Protein AF-A0A317KHX6-F1 (afdb_monomer)

InterPro domains:
  IPR001387 Cro/C1-type, helix-turn-helix domain [PF01381] (37-89)
  IPR001387 Cro/C1-type, helix-turn-helix domain [PS50943] (37-92)
  IPR001387 Cro/C1-type, helix-turn-helix domain [SM00530] (36-92)
  IPR001387 Cro/C1-type, helix-turn-helix domain [cd00093] (37-86)
  IPR010982 Lambda repressor-like, DNA-binding domain superfamily [G3DSA:1.10.260.40] (18-94)
  IPR010982 Lambda repressor-like, DNA-binding domain superfamily [SSF47413] (34-100)

Radius of gyration: 18.0 Å; Cα contacts (8 Å, |Δi|>4): 81; chains: 1; bounding box: 50×36×39 Å

pLDDT: mean 79.68, std 11.03, range [41.38, 96.69]

Foldseek 3Di:
DDDDDDPVRVPVVVDDPVVVVLVVVLLVVQQQLLCLVVVVCVVVVHDLCRVCVVVVHDSVVNVCSNRSVPVSPPSSVVQVVQVVVVHGDWDWDCPVVDIDTRD

Nearest PDB structures (foldseek):
  7ewd-assembly1_A  TM=5.459E-01  e=1.066E-04  Mycobacterium tuberculosis H37Rv
  7ewc-assembly1_A  TM=5.528E-01  e=3.313E-04  Mycobacterium tuberculosis H37Rv
  2b5a-assembly1_A  TM=7.375E-01  e=1.058E-02  [Bacillus] caldolyticus
  1zz6-assembly1_A-2  TM=6.942E-01  e=9.328E-03  Streptomyces wedmorensis
  4j1x-assembly2_C  TM=6.262E-01  e=7.722E-03  Streptomyces wedmorensis

Organism: NCBI:txid1450148

Solvent-accessible surface area (backbone atoms only — not comparable to full-atom values): 5924 Å² total; per-residue (Å²): 130,88,84,82,73,54,72,68,58,56,46,61,74,68,64,71,58,64,71,57,51,52,53,51,51,34,50,53,53,38,37,55,38,13,46,43,52,46,51,52,38,52,75,72,71,49,50,57,54,57,51,10,62,76,69,74,51,52,45,67,57,42,50,23,46,37,70,38,64,41,79,54,55,61,64,27,46,49,38,50,53,24,48,76,71,77,44,79,67,68,45,71,50,77,72,89,84,50,78,44,75,48,96

Secondary structure (DSSP, 8-state):
------HHHHHHHHT--HHHHHHHHHHHHHHHHHHHHHHHHHHTT--HHHHHHHHTS-HHHHHHHHTT-S-THHHHHHHHHHHHTT----EEEE-SS-EEEE-

Structure (mmCIF, N/CA/C/O backbone):
data_AF-A0A317KHX6-F1
#
_entry.id   AF-A0A317KHX6-F1
#
loop_
_atom_site.group_PDB
_atom_site.id
_atom_site.type_symbol
_atom_site.label_atom_id
_atom_site.label_alt_id
_atom_site.label_comp_id
_atom_site.label_asym_id
_atom_site.label_entity_id
_atom_site.label_seq_id
_atom_site.pdbx_PDB_ins_code
_atom_site.Cartn_x
_atom_site.Cartn_y
_atom_site.Cartn_z
_atom_site.occupancy
_atom_site.B_iso_or_equiv
_atom_site.auth_seq_id
_atom_site.auth_comp_id
_atom_site.auth_asym_id
_atom_site.auth_atom_id
_atom_site.pdbx_PDB_model_num
ATOM 1 N N . MET A 1 1 ? 31.485 25.306 -25.384 1.00 41.38 1 MET A N 1
ATOM 2 C CA . MET A 1 1 ? 30.061 25.062 -25.686 1.00 41.38 1 MET A CA 1
ATOM 3 C C . MET A 1 1 ? 29.671 23.859 -24.862 1.00 41.38 1 MET A C 1
ATOM 5 O O . MET A 1 1 ? 30.374 22.864 -24.963 1.00 41.38 1 MET A O 1
ATOM 9 N N . THR A 1 2 ? 28.683 23.973 -23.981 1.00 55.75 2 THR A N 1
ATOM 10 C CA . THR A 1 2 ? 28.218 22.816 -23.210 1.00 55.75 2 THR A CA 1
ATOM 11 C C . THR A 1 2 ? 27.451 21.918 -24.169 1.00 55.75 2 THR A C 1
ATOM 13 O O . THR A 1 2 ? 26.511 22.380 -24.812 1.00 55.75 2 THR A O 1
ATOM 16 N N . GLU A 1 3 ? 27.920 20.688 -24.337 1.00 71.81 3 GLU A N 1
ATOM 17 C CA . GLU A 1 3 ? 27.228 19.679 -25.127 1.00 71.81 3 GLU A CA 1
ATOM 18 C C . GLU A 1 3 ? 25.978 19.265 -24.345 1.00 71.81 3 GLU A C 1
ATOM 20 O O . GLU A 1 3 ? 26.069 18.839 -23.192 1.00 71.81 3 GLU A O 1
ATOM 25 N N . PHE A 1 4 ? 24.807 19.516 -24.924 1.00 64.56 4 PHE A N 1
ATOM 26 C CA . PHE A 1 4 ? 23.536 19.086 -24.359 1.00 64.56 4 PHE A CA 1
ATOM 27 C C . PHE A 1 4 ? 23.233 17.715 -24.939 1.00 64.56 4 PHE A C 1
ATOM 29 O O . PHE A 1 4 ? 23.030 17.597 -26.143 1.00 64.56 4 PHE A O 1
ATOM 36 N N . HIS A 1 5 ? 23.224 16.709 -24.076 1.00 72.38 5 HIS A N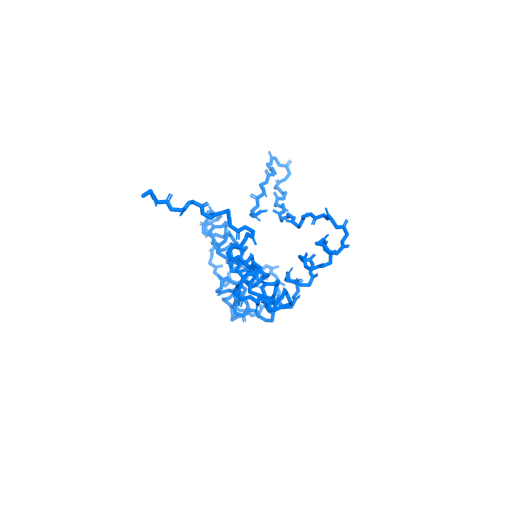 1
ATOM 37 C CA . HIS A 1 5 ? 22.823 15.357 -24.437 1.00 72.38 5 HIS A CA 1
ATOM 38 C C . HIS A 1 5 ? 21.353 15.166 -24.080 1.00 72.38 5 HIS A C 1
ATOM 40 O O . HIS A 1 5 ? 20.933 15.543 -22.979 1.00 72.38 5 HIS A O 1
ATOM 46 N N . ASP A 1 6 ? 20.576 14.616 -25.014 1.00 76.44 6 ASP A N 1
ATOM 47 C CA . ASP A 1 6 ? 19.227 14.156 -24.712 1.00 76.44 6 ASP A CA 1
ATOM 48 C C . ASP A 1 6 ? 19.316 12.953 -23.761 1.00 76.44 6 ASP A C 1
ATOM 50 O O . ASP A 1 6 ? 20.286 12.191 -23.759 1.00 76.44 6 ASP A O 1
ATOM 54 N N . TRP A 1 7 ? 18.314 12.800 -22.902 1.00 70.69 7 TRP A N 1
ATOM 55 C CA . TRP A 1 7 ? 18.271 11.711 -21.935 1.00 70.69 7 TRP A CA 1
ATOM 56 C C . TRP A 1 7 ? 18.316 10.331 -22.604 1.00 70.69 7 TRP A C 1
ATOM 58 O O . TRP A 1 7 ? 18.904 9.400 -22.044 1.00 70.69 7 TRP A O 1
ATOM 68 N N . ASP A 1 8 ? 17.740 10.206 -23.800 1.00 70.69 8 ASP A N 1
ATOM 69 C CA . ASP A 1 8 ? 17.758 8.958 -24.559 1.00 70.69 8 ASP A CA 1
ATOM 70 C C . ASP A 1 8 ? 19.166 8.623 -25.086 1.00 70.69 8 ASP A C 1
ATOM 72 O O . ASP A 1 8 ? 19.564 7.454 -25.049 1.00 70.69 8 ASP A O 1
ATOM 76 N N . ASP A 1 9 ? 19.964 9.630 -25.460 1.00 75.69 9 ASP A N 1
ATOM 77 C CA . ASP A 1 9 ? 21.349 9.451 -25.921 1.00 75.69 9 ASP A CA 1
ATOM 78 C C . ASP A 1 9 ? 22.256 8.981 -24.774 1.00 75.69 9 ASP A C 1
ATOM 80 O O . ASP A 1 9 ? 22.979 7.992 -24.905 1.00 75.69 9 ASP A O 1
ATOM 84 N N . VAL A 1 10 ? 22.141 9.619 -23.603 1.00 76.12 10 VAL A N 1
ATOM 85 C CA . VAL A 1 10 ? 22.892 9.235 -22.392 1.00 76.12 10 VAL A CA 1
ATOM 86 C C . VAL A 1 10 ? 22.530 7.817 -21.943 1.00 76.12 10 VAL A C 1
ATOM 88 O O . VAL A 1 10 ? 23.392 7.044 -21.518 1.00 76.12 10 VAL A O 1
ATOM 91 N N . ARG A 1 11 ? 21.248 7.445 -22.034 1.00 68.38 11 ARG A N 1
ATOM 92 C CA . ARG A 1 11 ? 20.773 6.101 -21.682 1.00 68.38 11 ARG A CA 1
ATOM 93 C C . ARG A 1 11 ? 21.331 5.037 -22.627 1.00 68.38 11 ARG A C 1
ATOM 95 O O . ARG A 1 11 ? 21.722 3.967 -22.156 1.00 68.38 11 ARG A O 1
ATOM 102 N N . ALA A 1 12 ? 21.356 5.317 -23.928 1.00 72.56 12 ALA A N 1
ATOM 103 C CA . ALA A 1 12 ? 21.903 4.406 -24.926 1.00 72.56 12 ALA A CA 1
ATOM 104 C C . ALA A 1 12 ? 23.415 4.196 -24.731 1.00 72.56 12 ALA A C 1
ATOM 106 O O . ALA A 1 12 ? 23.891 3.064 -24.826 1.00 72.56 12 ALA A O 1
ATOM 107 N N . GLU A 1 13 ? 24.153 5.256 -24.390 1.00 71.88 13 GLU A N 1
ATOM 108 C CA . GLU A 1 13 ? 25.601 5.207 -24.146 1.00 71.88 13 GLU A CA 1
ATOM 109 C C . GLU A 1 13 ? 25.977 4.397 -22.894 1.00 71.88 13 GLU A C 1
ATOM 111 O O . GLU A 1 13 ? 26.985 3.689 -22.882 1.00 71.88 13 GLU A O 1
ATOM 116 N N . LEU A 1 14 ? 25.153 4.465 -21.843 1.00 71.12 14 LEU A N 1
ATOM 117 C CA . LEU A 1 14 ? 25.394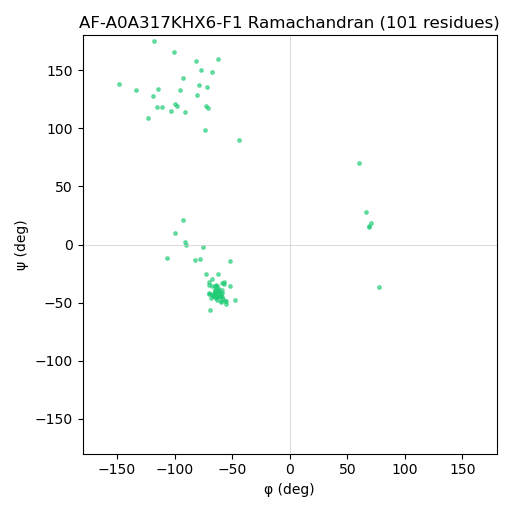 3.770 -20.574 1.00 71.12 14 LEU A CA 1
ATOM 118 C C . LEU A 1 14 ? 25.062 2.268 -20.608 1.00 71.12 14 LEU A C 1
ATOM 120 O O . LEU A 1 14 ? 25.447 1.558 -19.679 1.00 71.12 14 LEU A O 1
ATOM 124 N N . GLY A 1 15 ? 24.372 1.777 -21.646 1.00 60.94 15 GLY A N 1
ATOM 125 C CA . GLY A 1 15 ? 24.024 0.360 -21.799 1.00 60.94 15 GLY A CA 1
ATOM 126 C C . GLY A 1 15 ? 23.163 -0.174 -20.646 1.00 60.94 15 GLY A C 1
ATOM 127 O O . GLY A 1 15 ? 23.632 -0.955 -19.819 1.00 60.94 15 GLY A O 1
ATOM 128 N N . GLY A 1 16 ? 21.900 0.256 -20.570 1.00 66.62 16 GLY A N 1
ATOM 129 C CA . GLY A 1 16 ? 20.963 -0.183 -19.531 1.00 66.62 16 GLY A CA 1
ATOM 130 C C . GLY A 1 16 ? 20.362 -1.573 -19.782 1.00 66.62 16 GLY A C 1
ATOM 131 O O . GLY A 1 16 ? 19.931 -1.880 -20.888 1.00 66.62 16 GLY A O 1
ATOM 132 N N . ASP A 1 17 ? 20.276 -2.406 -18.738 1.00 77.25 17 ASP A N 1
ATOM 133 C CA . ASP A 1 17 ? 19.393 -3.581 -18.738 1.00 77.25 17 ASP A CA 1
ATOM 134 C C . ASP A 1 17 ? 17.946 -3.086 -18.594 1.00 77.25 17 ASP A C 1
ATOM 136 O O . ASP A 1 17 ? 17.496 -2.793 -17.483 1.00 77.25 17 ASP A O 1
ATOM 140 N N . ASP A 1 18 ? 17.219 -2.985 -19.709 1.00 73.25 18 ASP A N 1
ATOM 141 C CA . ASP A 1 18 ? 15.804 -2.592 -19.729 1.00 73.25 18 ASP A CA 1
ATOM 142 C C . ASP A 1 18 ? 14.967 -3.441 -18.763 1.00 73.25 18 ASP A C 1
ATOM 144 O O . ASP A 1 18 ? 14.078 -2.932 -18.080 1.00 73.25 18 ASP A O 1
ATOM 148 N N . ALA A 1 19 ? 15.293 -4.729 -18.609 1.00 73.81 19 ALA A N 1
ATOM 149 C CA . ALA A 1 19 ? 14.602 -5.581 -17.654 1.00 73.81 19 ALA A CA 1
ATOM 150 C C . ALA A 1 19 ? 14.942 -5.210 -16.201 1.00 73.81 19 ALA A C 1
ATOM 152 O O . ALA A 1 19 ? 14.087 -5.341 -15.325 1.00 73.81 19 ALA A O 1
ATOM 153 N N . ALA A 1 20 ? 16.158 -4.739 -15.907 1.00 75.06 20 ALA A N 1
ATOM 154 C CA . ALA A 1 20 ? 16.492 -4.184 -14.594 1.00 75.06 20 ALA A CA 1
ATOM 155 C C . ALA A 1 20 ? 15.775 -2.858 -14.341 1.00 75.06 20 ALA A C 1
ATOM 157 O O . ALA A 1 20 ? 15.229 -2.68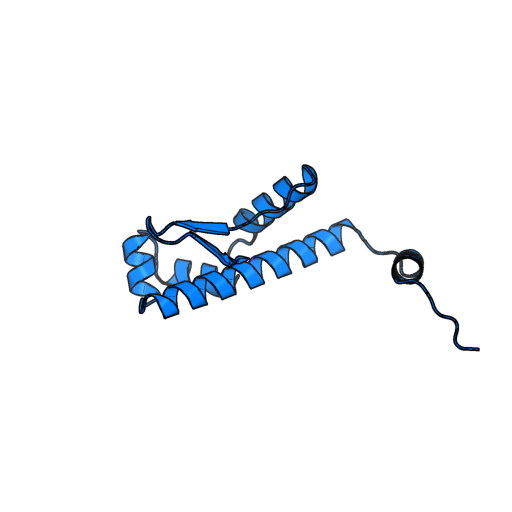1 -13.252 1.00 75.06 20 ALA A O 1
ATOM 158 N N . TYR A 1 21 ? 15.722 -1.971 -15.336 1.00 76.88 21 TYR A N 1
ATOM 159 C CA . TYR A 1 21 ? 15.008 -0.702 -15.233 1.00 76.88 21 TYR A CA 1
ATOM 160 C C . TYR A 1 21 ? 13.521 -0.919 -14.941 1.00 76.88 21 TYR A C 1
ATOM 162 O O . TYR A 1 21 ? 12.999 -0.367 -13.975 1.00 76.88 21 TYR A O 1
ATOM 170 N N . GLU A 1 22 ? 12.856 -1.795 -15.695 1.00 73.75 22 GLU A N 1
ATOM 171 C CA . GLU A 1 22 ? 11.443 -2.116 -15.475 1.00 73.75 22 GLU A CA 1
ATOM 172 C C . GLU A 1 22 ? 11.199 -2.775 -14.110 1.00 73.75 22 GLU A C 1
ATOM 174 O O . GLU A 1 22 ? 10.198 -2.494 -13.446 1.00 73.75 22 GLU A O 1
ATOM 179 N N . ARG A 1 23 ? 12.128 -3.618 -13.632 1.00 72.75 23 ARG A N 1
ATOM 180 C CA . ARG A 1 23 ? 12.055 -4.190 -12.276 1.00 72.75 23 ARG A CA 1
ATOM 181 C C . ARG A 1 23 ? 12.135 -3.111 -11.196 1.00 72.75 23 ARG A C 1
ATOM 183 O O . ARG A 1 23 ? 11.373 -3.187 -10.232 1.00 72.75 23 ARG A O 1
ATOM 190 N N . GLU A 1 24 ? 13.039 -2.145 -11.327 1.00 77.81 24 GLU A N 1
ATOM 191 C CA . GLU A 1 24 ? 13.162 -1.041 -10.366 1.00 77.81 24 GLU A CA 1
ATOM 192 C C . GLU A 1 24 ? 11.971 -0.084 -10.449 1.00 77.81 24 GLU A C 1
ATOM 194 O O . GLU A 1 24 ? 11.393 0.262 -9.420 1.00 77.81 24 GLU A O 1
ATOM 199 N N . ARG A 1 25 ? 11.519 0.256 -11.661 1.00 77.25 25 ARG A N 1
ATOM 200 C CA . ARG A 1 25 ? 10.317 1.067 -11.886 1.00 77.25 25 ARG A CA 1
ATOM 201 C C . ARG A 1 25 ? 9.101 0.452 -11.199 1.00 77.25 25 ARG A C 1
ATOM 203 O O . ARG A 1 25 ? 8.411 1.132 -10.442 1.00 77.25 25 ARG A O 1
ATOM 210 N N . ALA A 1 26 ? 8.878 -0.847 -11.396 1.00 74.19 26 ALA A N 1
ATOM 211 C CA . ALA A 1 26 ? 7.770 -1.557 -10.771 1.00 74.19 26 ALA A CA 1
ATOM 212 C C . ALA A 1 26 ? 7.879 -1.594 -9.234 1.00 74.19 26 ALA A C 1
ATOM 214 O O . ALA A 1 26 ? 6.862 -1.501 -8.545 1.00 74.19 26 ALA A O 1
ATOM 215 N N . ARG A 1 27 ? 9.098 -1.682 -8.674 1.00 75.75 27 ARG A N 1
ATOM 216 C CA . ARG A 1 27 ? 9.311 -1.561 -7.220 1.00 75.75 27 ARG A CA 1
ATOM 217 C C . ARG A 1 27 ? 8.957 -0.170 -6.706 1.00 75.75 27 ARG A C 1
ATOM 219 O O . ARG A 1 27 ? 8.275 -0.065 -5.690 1.00 75.75 27 ARG A O 1
ATOM 226 N N . THR A 1 28 ? 9.382 0.884 -7.401 1.00 78.62 28 THR A N 1
ATOM 227 C CA . THR A 1 28 ? 9.039 2.263 -7.028 1.00 78.62 28 THR A CA 1
ATOM 228 C C . THR A 1 28 ? 7.527 2.487 -7.056 1.00 78.62 28 THR A C 1
ATOM 230 O O . THR A 1 28 ? 6.977 3.043 -6.110 1.00 78.62 28 THR A O 1
ATOM 233 N N . GLU A 1 29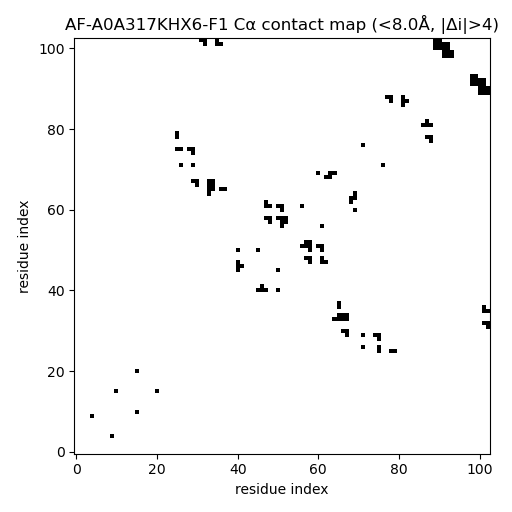 ? 6.833 2.008 -8.088 1.00 76.19 29 GLU A N 1
ATOM 234 C CA . GLU A 1 29 ? 5.372 2.126 -8.195 1.00 76.19 29 GLU A CA 1
ATOM 235 C C . GLU A 1 29 ? 4.631 1.398 -7.071 1.00 76.19 29 GLU A C 1
ATOM 237 O O . GLU A 1 29 ? 3.676 1.934 -6.500 1.00 76.19 29 GLU A O 1
ATOM 242 N N . ALA A 1 30 ? 5.083 0.194 -6.717 1.00 74.06 30 ALA A N 1
ATOM 243 C CA . ALA A 1 30 ? 4.512 -0.555 -5.606 1.00 74.06 30 ALA A CA 1
ATOM 244 C C . ALA A 1 30 ? 4.718 0.173 -4.269 1.00 74.06 30 ALA A C 1
ATOM 246 O O . ALA A 1 30 ? 3.789 0.248 -3.467 1.00 74.06 30 ALA A O 1
ATOM 247 N N . TRP A 1 31 ? 5.896 0.765 -4.053 1.00 76.94 31 TRP A N 1
ATOM 248 C CA . TRP A 1 31 ? 6.185 1.552 -2.853 1.00 76.94 31 TRP A CA 1
ATOM 24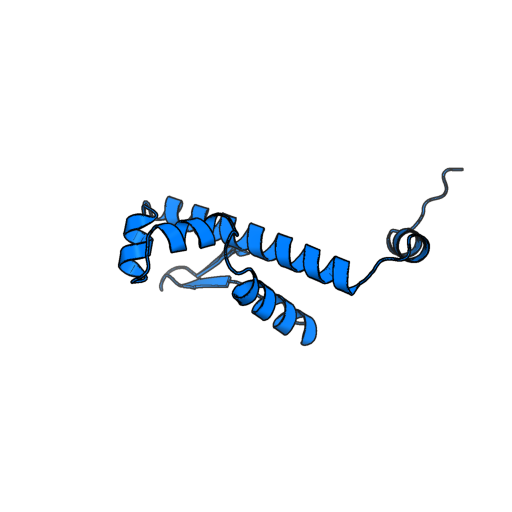9 C C . TRP A 1 31 ? 5.312 2.812 -2.759 1.00 76.94 31 TRP A C 1
ATOM 251 O O . TRP A 1 31 ? 4.744 3.098 -1.706 1.00 76.94 31 TRP A O 1
ATOM 261 N N . VAL A 1 32 ? 5.133 3.531 -3.871 1.00 79.81 32 VAL A N 1
ATOM 262 C CA . VAL A 1 32 ? 4.234 4.696 -3.946 1.00 79.81 32 VAL A CA 1
ATOM 263 C C . 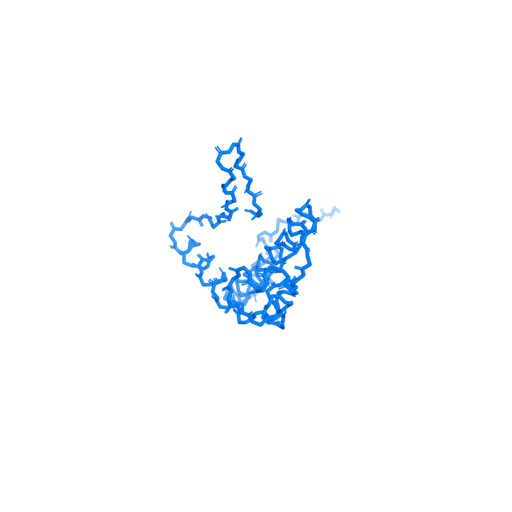VAL A 1 32 ? 2.791 4.289 -3.636 1.00 79.81 32 VAL A C 1
ATOM 265 O O . VAL A 1 32 ? 2.119 4.940 -2.837 1.00 79.81 32 VAL A O 1
ATOM 268 N N . SER A 1 33 ? 2.329 3.173 -4.201 1.00 78.62 33 SER A N 1
ATOM 269 C CA . SER A 1 33 ? 0.989 2.639 -3.933 1.00 78.62 33 SER A CA 1
ATOM 270 C C . SER A 1 33 ? 0.814 2.265 -2.454 1.00 78.62 33 SER A C 1
ATOM 272 O O . SER A 1 33 ? -0.180 2.640 -1.837 1.00 78.62 33 SER A O 1
ATOM 274 N N . ALA A 1 34 ? 1.798 1.586 -1.859 1.00 81.31 34 ALA A N 1
ATOM 275 C CA . ALA A 1 34 ? 1.815 1.213 -0.443 1.00 81.31 34 ALA A CA 1
ATOM 276 C C . ALA A 1 34 ? 1.726 2.430 0.490 1.00 81.31 34 ALA A C 1
ATOM 278 O O . ALA A 1 34 ? 0.910 2.455 1.416 1.00 81.31 34 ALA A O 1
ATOM 279 N N . TYR A 1 35 ? 2.509 3.471 0.197 1.00 82.62 35 TYR A N 1
ATOM 280 C CA . TYR A 1 35 ? 2.457 4.739 0.919 1.00 82.62 35 TYR A CA 1
ATOM 281 C C . TYR A 1 35 ? 1.054 5.361 0.864 1.00 82.62 35 TYR A C 1
ATOM 283 O O . TYR A 1 35 ? 0.492 5.752 1.888 1.00 82.62 35 TYR A O 1
ATOM 291 N N . HIS A 1 36 ? 0.454 5.393 -0.325 1.00 83.38 36 HIS A N 1
ATOM 292 C CA . HIS A 1 36 ? -0.885 5.930 -0.532 1.00 83.38 36 HIS A CA 1
ATOM 293 C C . HIS A 1 36 ? -1.981 5.141 0.201 1.00 83.38 36 HIS A C 1
ATOM 295 O O . HIS A 1 36 ? -2.897 5.751 0.754 1.00 83.38 36 HIS A O 1
ATOM 301 N N . LEU A 1 37 ? -1.867 3.812 0.286 1.00 86.19 37 LEU A N 1
ATOM 302 C CA . LEU A 1 37 ? -2.763 2.982 1.100 1.00 86.19 37 LEU A CA 1
ATOM 303 C C . LEU A 1 37 ? -2.686 3.352 2.588 1.00 86.19 37 LEU A C 1
ATOM 305 O O . LEU A 1 37 ? -3.716 3.476 3.256 1.00 86.19 37 LEU A O 1
ATOM 309 N N . ALA A 1 38 ? -1.473 3.566 3.105 1.00 88.88 38 ALA A N 1
ATOM 310 C CA . ALA A 1 38 ? -1.263 3.944 4.498 1.00 88.88 38 ALA A CA 1
ATOM 311 C C . ALA A 1 38 ? -1.860 5.327 4.812 1.00 88.88 38 ALA A C 1
ATOM 313 O O . ALA A 1 38 ? -2.457 5.520 5.876 1.00 88.88 38 ALA A O 1
ATOM 314 N N . GLU A 1 39 ? -1.726 6.284 3.892 1.00 90.00 39 GLU A N 1
ATOM 315 C CA . GLU A 1 39 ? -2.326 7.616 4.023 1.00 90.00 39 GLU A CA 1
ATOM 316 C C . GLU A 1 39 ? -3.855 7.557 3.997 1.00 90.00 39 GLU A C 1
ATOM 318 O O . GLU A 1 39 ? -4.505 8.165 4.850 1.00 90.00 39 GLU A O 1
ATOM 323 N N . GLU A 1 40 ? -4.444 6.765 3.101 1.00 90.44 40 GLU A N 1
ATOM 324 C CA . GLU A 1 40 ? -5.898 6.629 3.025 1.00 90.44 40 GLU A CA 1
ATOM 325 C C . GLU A 1 40 ? -6.472 5.974 4.289 1.00 90.44 40 GLU A C 1
ATOM 327 O O . GLU A 1 40 ? -7.467 6.446 4.849 1.00 90.44 40 GLU A O 1
ATOM 332 N N . ARG A 1 41 ? -5.789 4.957 4.833 1.00 93.56 41 ARG A N 1
ATOM 333 C CA . ARG A 1 41 ? -6.136 4.380 6.138 1.00 93.56 41 ARG A CA 1
ATOM 334 C C . ARG A 1 41 ? -6.135 5.441 7.242 1.00 93.56 41 ARG A C 1
ATOM 336 O O . ARG A 1 41 ? -7.080 5.502 8.034 1.00 93.56 41 ARG A O 1
ATOM 343 N N . LYS A 1 42 ? -5.075 6.255 7.329 1.00 92.12 42 LYS A N 1
ATOM 344 C CA . LYS A 1 42 ? -4.968 7.323 8.339 1.00 92.12 42 LYS A CA 1
ATOM 345 C C . LYS A 1 42 ? -6.074 8.360 8.169 1.00 92.12 42 LYS A C 1
ATOM 347 O O . LYS A 1 42 ? -6.652 8.778 9.168 1.00 92.12 42 LYS A O 1
ATOM 352 N N . ARG A 1 43 ? -6.405 8.735 6.929 1.00 91.75 43 ARG A N 1
ATOM 353 C CA . ARG A 1 43 ? -7.502 9.661 6.611 1.00 91.75 43 ARG A CA 1
ATOM 354 C C . ARG A 1 43 ? -8.845 9.147 7.126 1.00 91.75 43 ARG A C 1
ATOM 356 O O . ARG A 1 43 ? -9.643 9.928 7.636 1.00 91.75 43 ARG A O 1
ATOM 363 N N . LEU A 1 44 ? -9.078 7.840 7.027 1.00 91.06 44 LEU A N 1
ATOM 364 C CA . LEU A 1 44 ? -10.265 7.172 7.567 1.00 91.06 44 LEU A CA 1
ATOM 365 C C . LEU A 1 44 ? -10.227 6.992 9.098 1.00 91.06 44 LEU A C 1
ATOM 367 O O . LEU A 1 44 ? -11.179 6.470 9.671 1.00 91.06 44 LEU A O 1
ATOM 371 N N . GLY A 1 45 ? -9.149 7.406 9.774 1.00 93.88 45 GLY A N 1
ATOM 372 C CA . GLY A 1 45 ? -8.993 7.275 11.225 1.00 93.88 45 GLY A CA 1
ATOM 373 C C . GLY A 1 45 ? -8.782 5.835 11.697 1.00 93.88 45 GLY A C 1
ATOM 374 O O . GLY A 1 45 ? -8.990 5.536 12.873 1.00 93.88 45 GLY A O 1
ATOM 375 N N . LEU A 1 46 ? -8.389 4.932 10.795 1.00 95.94 46 LEU A N 1
ATOM 376 C CA . LEU A 1 46 ? -8.242 3.511 11.087 1.00 95.94 46 LEU A CA 1
ATOM 377 C C . LEU A 1 46 ? -6.812 3.168 11.518 1.00 95.94 46 LEU A C 1
ATOM 379 O O . LEU A 1 46 ? -5.818 3.661 10.981 1.00 95.94 46 LEU A O 1
ATOM 383 N N . THR A 1 47 ? -6.694 2.247 12.465 1.00 96.44 47 THR A N 1
ATOM 384 C CA . THR A 1 47 ? -5.435 1.579 12.811 1.00 96.44 47 THR A CA 1
ATOM 385 C C . THR A 1 47 ? -5.155 0.432 11.840 1.00 96.44 47 THR A C 1
ATOM 387 O O . THR A 1 47 ? -6.074 -0.130 11.243 1.00 96.44 47 THR A O 1
ATOM 390 N N . GLN A 1 48 ? -3.888 0.024 11.713 1.00 94.19 48 GLN A N 1
ATOM 391 C CA . GLN A 1 48 ? -3.526 -1.163 10.921 1.00 94.19 48 GLN A CA 1
ATOM 392 C C . GLN A 1 48 ? -4.258 -2.420 11.402 1.00 94.19 48 GLN A C 1
ATOM 394 O O . GLN A 1 48 ? -4.625 -3.266 10.595 1.00 94.19 48 GLN A O 1
ATOM 399 N N . ARG A 1 49 ? -4.519 -2.529 12.712 1.00 96.44 49 ARG A N 1
ATOM 400 C CA . ARG A 1 49 ? -5.270 -3.646 13.288 1.00 96.44 49 ARG A CA 1
ATOM 401 C C . ARG A 1 49 ? -6.728 -3.650 12.838 1.00 96.44 49 ARG A C 1
ATOM 403 O O . ARG A 1 49 ? -7.205 -4.688 12.416 1.00 96.44 49 ARG A O 1
ATOM 410 N N . GLN A 1 50 ? -7.395 -2.496 12.843 1.00 96.69 50 GLN A N 1
ATOM 411 C CA . GLN A 1 50 ? -8.770 -2.391 12.343 1.00 96.69 50 GLN A CA 1
ATOM 412 C C . GLN A 1 50 ? -8.863 -2.733 10.853 1.00 96.69 50 GLN A C 1
ATOM 414 O O . GLN A 1 50 ? -9.786 -3.429 10.449 1.00 96.69 50 GLN A O 1
ATOM 419 N N . VAL A 1 51 ? -7.900 -2.288 10.038 1.00 95.06 51 VAL A N 1
ATOM 420 C CA . VAL A 1 51 ? -7.842 -2.684 8.622 1.00 95.06 51 VAL A CA 1
ATOM 421 C C . VAL A 1 51 ? -7.604 -4.185 8.482 1.00 95.06 51 VAL A C 1
ATOM 423 O O . VAL A 1 51 ? -8.276 -4.830 7.686 1.00 95.06 51 VAL A O 1
ATOM 426 N N . ALA A 1 52 ? -6.709 -4.760 9.284 1.00 94.31 52 ALA A N 1
ATOM 427 C CA . ALA A 1 52 ? -6.444 -6.194 9.274 1.00 94.31 52 ALA A CA 1
ATOM 428 C C . ALA A 1 52 ? -7.693 -7.010 9.632 1.00 94.31 52 ALA A C 1
ATOM 430 O O . ALA A 1 52 ? -8.009 -7.972 8.936 1.00 94.31 52 ALA A O 1
ATOM 431 N N . ASP A 1 53 ? -8.433 -6.573 10.653 1.00 96.69 53 ASP A N 1
ATOM 432 C CA . ASP A 1 53 ? -9.688 -7.190 11.079 1.00 96.69 53 ASP A CA 1
ATOM 433 C C . ASP A 1 53 ? -10.750 -7.114 9.961 1.00 96.69 53 ASP A C 1
ATOM 435 O O . ASP A 1 53 ? -11.397 -8.116 9.665 1.00 96.69 53 ASP A O 1
ATOM 439 N N . LEU A 1 54 ? -10.885 -5.964 9.283 1.00 94.44 54 LEU A N 1
ATOM 440 C CA . LEU A 1 54 ? -11.794 -5.787 8.136 1.00 94.44 54 LEU A CA 1
ATOM 441 C C . LEU A 1 54 ? -11.406 -6.652 6.927 1.00 94.44 54 LEU A C 1
ATOM 443 O O . LEU A 1 54 ? -12.274 -7.134 6.205 1.00 94.44 54 LEU A O 1
ATOM 447 N N . MET A 1 55 ? -10.106 -6.842 6.703 1.00 90.38 55 MET A N 1
ATOM 448 C CA . MET A 1 55 ? -9.563 -7.659 5.617 1.00 90.38 55 MET A CA 1
ATOM 449 C C . MET A 1 55 ? -9.533 -9.161 5.944 1.00 90.38 55 MET A C 1
ATOM 451 O O . MET A 1 55 ? -9.290 -9.966 5.048 1.00 90.38 55 MET A O 1
ATOM 455 N N . GLY A 1 56 ? -9.725 -9.553 7.208 1.00 92.88 56 GLY A N 1
ATOM 456 C CA . GLY A 1 56 ? -9.550 -10.938 7.655 1.00 92.88 56 GLY A CA 1
ATOM 457 C C . GLY A 1 56 ? -8.098 -11.431 7.578 1.00 92.88 56 GLY A C 1
ATOM 458 O O . GLY A 1 56 ? -7.861 -12.624 7.389 1.00 92.88 56 GLY A O 1
ATOM 459 N N . VAL A 1 57 ? -7.119 -10.530 7.698 1.00 90.88 57 VAL A N 1
ATOM 460 C CA . VAL A 1 57 ? -5.679 -10.846 7.657 1.00 90.88 57 VAL A CA 1
ATOM 461 C C . VAL A 1 57 ? -4.996 -10.475 8.972 1.00 90.88 57 VAL A C 1
ATOM 463 O O . VAL A 1 57 ? -5.597 -9.908 9.879 1.00 90.88 57 VAL A O 1
ATOM 466 N N . THR A 1 58 ? -3.709 -10.793 9.106 1.00 92.25 58 THR A N 1
ATOM 467 C CA . THR A 1 58 ? -2.941 -10.405 10.294 1.00 92.25 58 THR A CA 1
ATOM 468 C C . THR A 1 58 ? -2.546 -8.919 10.242 1.00 92.25 58 THR A C 1
ATOM 470 O O . THR A 1 58 ? -2.280 -8.391 9.159 1.00 92.25 58 THR A O 1
ATOM 473 N N . PRO A 1 59 ? -2.395 -8.228 11.391 1.00 90.62 59 PRO A N 1
ATOM 474 C CA . PRO A 1 59 ? -1.854 -6.863 11.416 1.00 90.62 59 PRO A CA 1
ATOM 475 C C . PRO A 1 59 ? -0.460 -6.749 10.783 1.00 90.62 59 PRO A C 1
ATOM 477 O O . PRO A 1 59 ? -0.147 -5.747 10.145 1.00 90.62 59 PRO A O 1
ATOM 480 N N . GLY A 1 60 ? 0.359 -7.803 10.902 1.00 90.56 60 GLY A N 1
ATOM 481 C CA . GLY A 1 60 ? 1.657 -7.891 10.229 1.00 90.56 60 GLY A CA 1
ATOM 482 C C . GLY A 1 60 ? 1.537 -7.844 8.704 1.00 90.56 60 GLY A C 1
ATOM 483 O O . GLY A 1 60 ? 2.325 -7.154 8.065 1.00 90.56 60 GLY A O 1
ATOM 484 N N . ARG A 1 61 ? 0.509 -8.482 8.124 1.00 86.69 61 ARG A N 1
ATOM 485 C CA . ARG A 1 61 ? 0.243 -8.423 6.680 1.00 86.69 61 ARG A CA 1
ATOM 486 C C . ARG A 1 61 ? -0.100 -7.005 6.226 1.00 86.69 61 ARG A C 1
ATOM 488 O O . ARG A 1 61 ? 0.416 -6.571 5.205 1.00 86.69 61 ARG A O 1
ATOM 495 N N . VAL A 1 62 ? -0.909 -6.266 6.987 1.00 89.62 62 VAL A N 1
ATOM 496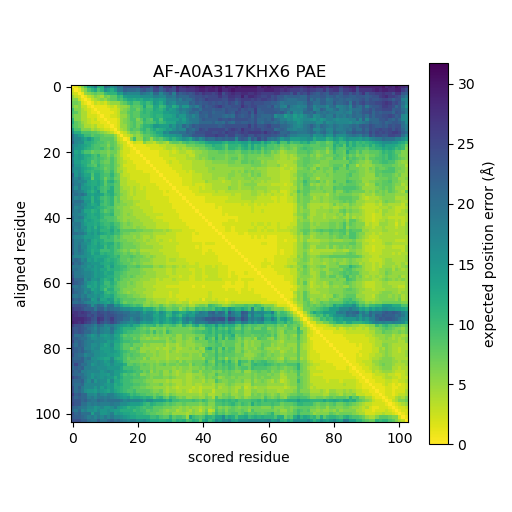 C CA . VAL A 1 62 ? -1.216 -4.853 6.683 1.00 89.62 62 VAL A CA 1
ATOM 497 C C . VAL A 1 62 ? 0.033 -3.980 6.782 1.00 89.62 62 VAL A C 1
ATOM 499 O O . VAL A 1 62 ? 0.275 -3.161 5.903 1.00 89.62 62 VAL A O 1
ATOM 502 N N . SER A 1 63 ? 0.875 -4.199 7.794 1.00 88.19 63 SER A N 1
ATOM 503 C CA . SER A 1 63 ? 2.159 -3.499 7.908 1.00 88.19 63 SER A CA 1
ATOM 504 C C . SER A 1 63 ? 3.076 -3.764 6.708 1.00 88.19 63 SER A C 1
ATOM 506 O O . SER A 1 63 ? 3.660 -2.830 6.167 1.00 88.19 63 SER A O 1
ATOM 508 N N . GLN A 1 64 ? 3.171 -5.013 6.243 1.00 84.19 64 GLN A N 1
ATOM 509 C CA . GLN A 1 64 ? 3.940 -5.357 5.041 1.00 84.19 64 GLN A CA 1
ATOM 510 C C . GLN A 1 64 ? 3.391 -4.663 3.789 1.00 84.19 64 GLN A C 1
ATOM 512 O O . GLN A 1 64 ? 4.162 -4.087 3.027 1.00 84.19 64 GLN A O 1
ATOM 517 N N . ILE A 1 65 ? 2.063 -4.655 3.611 1.00 82.44 65 ILE A N 1
ATOM 518 C CA . ILE A 1 65 ? 1.384 -3.924 2.526 1.00 82.44 65 ILE A CA 1
ATOM 519 C C . ILE A 1 65 ? 1.756 -2.445 2.550 1.00 82.44 65 ILE A C 1
ATOM 521 O O . ILE A 1 65 ? 2.181 -1.915 1.531 1.00 82.44 65 ILE A O 1
ATOM 525 N N . GLU A 1 66 ? 1.635 -1.792 3.702 1.00 85.00 66 GLU A N 1
ATOM 526 C CA . GLU A 1 66 ? 1.848 -0.347 3.833 1.00 85.00 66 GLU A CA 1
ATOM 527 C C . GLU A 1 66 ? 3.318 0.077 3.749 1.00 85.00 66 GLU A C 1
ATOM 529 O O . GLU A 1 66 ? 3.603 1.206 3.360 1.00 85.00 66 GLU A O 1
ATOM 534 N N . ASN A 1 67 ? 4.257 -0.811 4.079 1.00 80.31 67 ASN A N 1
ATOM 535 C CA . ASN A 1 67 ? 5.692 -0.541 3.958 1.00 80.31 67 ASN A CA 1
ATOM 536 C C . ASN A 1 67 ? 6.270 -0.932 2.587 1.00 80.31 67 ASN A C 1
ATOM 538 O O . ASN A 1 67 ? 7.468 -0.767 2.361 1.00 80.31 67 ASN A O 1
ATOM 542 N N . GLY A 1 68 ? 5.444 -1.461 1.676 1.00 69.56 68 GLY A N 1
ATOM 543 C CA . GLY A 1 68 ? 5.913 -1.994 0.393 1.00 69.56 68 GLY A CA 1
ATOM 544 C C . GLY A 1 68 ? 6.732 -3.284 0.534 1.00 69.56 68 GLY A C 1
ATOM 545 O O . GLY A 1 68 ? 7.389 -3.690 -0.418 1.00 69.56 68 GLY A O 1
ATOM 546 N N . ASP A 1 69 ? 6.663 -3.926 1.704 1.00 66.19 69 ASP A N 1
ATOM 547 C CA . ASP A 1 69 ? 7.350 -5.168 2.090 1.00 66.19 69 ASP A CA 1
ATOM 548 C C . ASP A 1 69 ? 6.474 -6.407 1.825 1.00 66.19 69 ASP A C 1
ATOM 550 O O . ASP A 1 69 ? 6.606 -7.474 2.426 1.00 66.19 69 ASP A O 1
ATOM 554 N N . LEU A 1 70 ? 5.496 -6.244 0.937 1.00 52.66 70 LEU A N 1
ATOM 555 C CA . LEU A 1 70 ? 4.822 -7.364 0.316 1.00 52.66 70 LEU A CA 1
ATOM 556 C C . LEU A 1 70 ? 5.829 -8.160 -0.503 1.00 52.66 70 LEU A C 1
ATOM 558 O O . LEU A 1 70 ? 6.800 -7.620 -1.029 1.00 52.66 70 LEU A O 1
ATOM 562 N N . ASP A 1 71 ? 5.484 -9.412 -0.773 1.00 53.22 71 ASP A N 1
ATOM 563 C CA . ASP A 1 71 ? 5.652 -9.938 -2.118 1.00 53.22 71 ASP A CA 1
ATOM 564 C C . ASP A 1 71 ? 5.164 -8.878 -3.118 1.00 53.22 71 ASP A C 1
ATOM 566 O O . ASP A 1 71 ? 3.993 -8.841 -3.500 1.00 53.22 71 ASP A O 1
ATOM 570 N N . VAL A 1 72 ? 6.078 -8.001 -3.540 1.00 52.66 72 VAL A N 1
ATOM 571 C CA . VAL A 1 72 ? 5.898 -6.907 -4.505 1.00 52.66 72 VAL A CA 1
ATOM 572 C C . VAL A 1 72 ? 5.250 -7.437 -5.793 1.00 52.66 72 VAL A C 1
ATOM 574 O O . VAL A 1 72 ? 4.720 -6.688 -6.602 1.00 52.66 72 VAL A O 1
ATOM 577 N N . ASN A 1 73 ? 5.233 -8.759 -5.946 1.00 55.25 73 ASN A N 1
ATOM 578 C CA . ASN A 1 73 ? 4.602 -9.536 -6.980 1.00 55.25 73 ASN A CA 1
ATOM 579 C C . ASN A 1 73 ? 3.158 -9.163 -7.296 1.00 55.25 73 ASN A C 1
ATOM 581 O O . ASN A 1 73 ? 2.919 -9.028 -8.478 1.00 55.25 73 ASN A O 1
ATOM 585 N N . GLU A 1 74 ? 2.193 -8.983 -6.394 1.00 68.44 74 GLU A N 1
ATOM 586 C CA . GLU A 1 74 ? 0.801 -8.802 -6.879 1.00 68.44 74 GLU A CA 1
ATOM 587 C C . GLU A 1 74 ? 0.592 -7.463 -7.602 1.00 68.44 74 GLU A C 1
ATOM 589 O O . GLU A 1 74 ? 0.247 -7.453 -8.786 1.00 68.44 74 GLU A O 1
ATOM 594 N N . VAL A 1 75 ? 0.892 -6.335 -6.950 1.00 72.44 75 VAL A N 1
ATOM 595 C CA . VAL A 1 75 ? 0.757 -5.007 -7.575 1.00 72.44 75 VAL A CA 1
ATOM 596 C C . VAL A 1 75 ? 1.762 -4.832 -8.712 1.00 72.44 75 VAL A C 1
ATOM 598 O O . VAL A 1 75 ? 1.369 -4.406 -9.793 1.00 72.44 75 VAL A O 1
ATOM 601 N N . ALA A 1 76 ? 3.028 -5.236 -8.546 1.00 71.06 76 ALA A N 1
ATOM 602 C CA . ALA A 1 76 ? 3.996 -5.133 -9.639 1.00 71.06 76 ALA A CA 1
ATOM 603 C C . ALA A 1 76 ? 3.680 -6.078 -10.801 1.00 71.06 76 ALA A C 1
ATOM 605 O O . ALA A 1 76 ? 4.007 -5.761 -11.939 1.00 71.06 76 ALA A O 1
ATOM 606 N N . THR A 1 77 ? 3.050 -7.231 -10.566 1.00 75.31 77 THR A N 1
ATOM 607 C CA . THR A 1 77 ? 2.591 -8.101 -11.661 1.00 75.31 77 THR A CA 1
ATOM 608 C C . THR A 1 77 ? 1.431 -7.461 -12.393 1.00 75.31 77 THR A C 1
ATOM 610 O O . THR A 1 77 ? 1.457 -7.462 -13.618 1.00 75.31 77 THR A O 1
ATOM 613 N N . LEU A 1 78 ? 0.475 -6.850 -11.689 1.00 77.38 78 LEU A N 1
ATOM 614 C CA . LEU A 1 78 ? -0.592 -6.084 -12.333 1.00 77.38 78 LEU A CA 1
ATOM 615 C C . LEU A 1 78 ? -0.041 -4.867 -13.099 1.00 77.38 78 LEU A C 1
ATOM 617 O O . LEU A 1 78 ? -0.467 -4.639 -14.228 1.00 77.38 78 LEU A O 1
ATOM 621 N N . SER A 1 79 ? 0.954 -4.148 -12.563 1.00 77.50 79 SER A N 1
ATOM 622 C CA . SER A 1 79 ? 1.646 -3.060 -13.273 1.00 77.50 79 SER A CA 1
ATOM 623 C C . SER A 1 79 ? 2.393 -3.562 -14.509 1.00 77.50 79 SER A C 1
ATOM 625 O O . SER A 1 79 ? 2.222 -3.003 -15.588 1.00 77.50 79 SER A O 1
ATOM 627 N N . ARG A 1 80 ? 3.177 -4.645 -14.398 1.00 77.12 80 ARG A N 1
ATOM 628 C CA . ARG A 1 80 ? 3.880 -5.262 -15.540 1.00 77.12 80 ARG A CA 1
ATOM 629 C C . ARG A 1 80 ? 2.907 -5.749 -16.606 1.00 77.12 80 ARG A C 1
ATOM 631 O O . ARG A 1 80 ? 3.158 -5.558 -17.789 1.00 77.12 80 ARG A O 1
ATOM 638 N N . TYR A 1 81 ? 1.801 -6.361 -16.191 1.00 79.38 81 TYR A N 1
ATOM 639 C CA . TYR A 1 81 ? 0.750 -6.820 -17.090 1.00 79.38 81 TYR A CA 1
ATOM 640 C C . TYR A 1 81 ? 0.094 -5.641 -17.816 1.00 79.38 81 TYR A C 1
ATOM 642 O O . TYR A 1 81 ? -0.045 -5.677 -19.035 1.00 79.38 81 TYR A O 1
ATOM 650 N N . ALA A 1 82 ?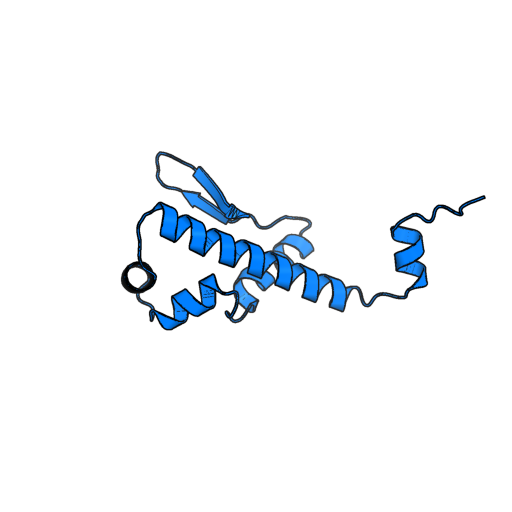 -0.237 -4.564 -17.097 1.00 81.75 82 ALA A N 1
ATOM 651 C CA . ALA A 1 82 ? -0.754 -3.339 -17.699 1.00 81.75 82 ALA A CA 1
ATOM 652 C C . ALA A 1 82 ? 0.251 -2.734 -18.694 1.00 81.75 82 ALA A C 1
ATOM 654 O O . ALA A 1 82 ? -0.122 -2.487 -19.839 1.00 81.75 82 ALA A O 1
ATOM 655 N N . ASN A 1 83 ? 1.524 -2.590 -18.311 1.00 81.69 83 ASN A N 1
ATOM 656 C CA . ASN A 1 83 ? 2.583 -2.074 -19.184 1.00 81.69 83 ASN A CA 1
ATOM 657 C C . ASN A 1 83 ? 2.755 -2.932 -20.448 1.00 81.69 83 ASN A C 1
ATOM 659 O O . ASN A 1 83 ? 2.870 -2.384 -21.541 1.00 81.69 83 ASN A O 1
ATOM 663 N N . ALA A 1 84 ? 2.707 -4.264 -20.328 1.00 83.19 84 ALA A N 1
ATOM 664 C CA . ALA A 1 84 ? 2.780 -5.178 -21.472 1.00 83.19 84 ALA A CA 1
ATOM 665 C C . ALA A 1 84 ? 1.612 -4.998 -22.460 1.00 83.19 84 ALA A C 1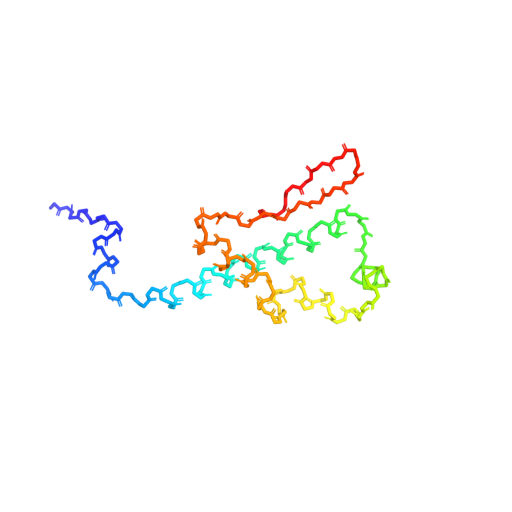
ATOM 667 O O . ALA A 1 84 ? 1.755 -5.286 -23.645 1.00 83.19 84 ALA A O 1
ATOM 668 N N . LEU A 1 85 ? 0.470 -4.493 -21.986 1.00 86.69 85 LEU A N 1
ATOM 669 C CA . LEU A 1 85 ? -0.687 -4.129 -22.807 1.00 86.69 85 LEU A CA 1
ATOM 670 C C . LEU A 1 85 ? -0.669 -2.658 -23.269 1.00 86.69 85 LEU A C 1
ATOM 672 O O . LEU A 1 85 ? -1.628 -2.210 -23.895 1.00 86.69 85 LEU A O 1
ATOM 676 N N . GLY A 1 86 ? 0.373 -1.884 -22.944 1.00 81.06 86 GLY A N 1
ATOM 677 C CA . GLY A 1 86 ? 0.418 -0.435 -23.182 1.00 81.06 86 GLY A CA 1
ATOM 678 C C . GLY A 1 86 ? -0.548 0.370 -22.300 1.00 81.06 86 GLY A C 1
ATOM 679 O O . GLY A 1 86 ? -0.848 1.527 -22.593 1.00 81.06 86 GLY A O 1
ATOM 680 N N . ALA A 1 87 ? -1.059 -0.236 -21.228 1.00 83.88 87 ALA A N 1
ATOM 681 C CA . ALA A 1 87 ? -1.970 0.363 -20.264 1.00 83.88 87 ALA A CA 1
ATOM 682 C C . ALA A 1 87 ? -1.234 0.800 -18.985 1.00 83.88 87 ALA A C 1
ATOM 684 O O . ALA A 1 87 ? -0.106 0.398 -18.717 1.00 83.88 87 ALA A O 1
ATOM 685 N N . ARG A 1 88 ? -1.897 1.617 -18.159 1.00 79.69 88 ARG A N 1
ATOM 686 C CA . ARG A 1 88 ? -1.414 2.008 -16.825 1.00 79.69 88 ARG A CA 1
ATOM 687 C C . ARG A 1 88 ? -2.339 1.441 -15.759 1.00 79.69 88 ARG A C 1
ATOM 689 O O . ARG A 1 88 ? -3.558 1.579 -15.879 1.00 79.69 88 ARG A O 1
ATOM 696 N N . LEU A 1 89 ? -1.767 0.840 -14.720 1.00 80.50 89 LEU A N 1
ATOM 697 C CA . LEU A 1 89 ? -2.521 0.444 -13.534 1.00 80.50 89 LEU A CA 1
ATOM 698 C C . LEU A 1 89 ? -2.912 1.699 -12.742 1.00 80.50 89 LEU A C 1
ATOM 700 O O . LEU A 1 89 ? -2.093 2.593 -12.558 1.00 80.50 89 LEU A O 1
ATOM 704 N N . ARG A 1 90 ? -4.167 1.759 -12.293 1.00 80.75 90 ARG A N 1
ATOM 705 C CA . ARG A 1 90 ? -4.680 2.789 -11.382 1.00 80.75 90 ARG A CA 1
ATOM 706 C C . ARG A 1 90 ? -5.477 2.106 -10.288 1.00 80.75 90 ARG A C 1
ATOM 708 O O . ARG A 1 90 ? -6.315 1.260 -10.605 1.00 80.75 90 ARG A O 1
ATOM 715 N N . ILE A 1 91 ? -5.242 2.470 -9.033 1.00 79.94 91 ILE A N 1
ATOM 716 C CA . ILE A 1 91 ? -6.009 1.936 -7.906 1.00 79.94 91 ILE A CA 1
ATOM 717 C C . ILE A 1 91 ? -7.057 2.983 -7.533 1.00 79.94 91 ILE A C 1
ATOM 719 O O . ILE A 1 91 ? -6.725 4.128 -7.238 1.00 79.94 91 ILE A O 1
ATOM 723 N N . ILE A 1 92 ? -8.335 2.606 -7.593 1.00 85.19 92 ILE A N 1
ATOM 724 C CA . ILE A 1 92 ? -9.458 3.505 -7.312 1.00 85.19 92 ILE A CA 1
ATOM 725 C C . ILE A 1 92 ? -10.239 2.956 -6.125 1.00 85.19 92 ILE A C 1
ATOM 727 O O . ILE A 1 92 ? -10.642 1.795 -6.120 1.00 85.19 92 ILE A O 1
ATOM 731 N N . PHE A 1 93 ? -10.456 3.812 -5.136 1.00 84.12 93 PHE A N 1
ATOM 732 C CA . PHE A 1 93 ? -11.302 3.562 -3.985 1.00 84.12 93 PHE A CA 1
ATOM 733 C C . PHE A 1 93 ? -12.655 4.202 -4.242 1.00 84.12 93 PHE A C 1
ATOM 735 O O . PHE A 1 93 ? -12.749 5.415 -4.440 1.00 84.12 93 PHE A O 1
ATOM 742 N N . ASP A 1 94 ? -13.684 3.366 -4.257 1.00 88.31 94 ASP A N 1
ATOM 743 C CA . ASP A 1 94 ? -15.067 3.784 -4.425 1.00 88.31 94 ASP A CA 1
ATOM 744 C C . ASP A 1 94 ? -15.778 3.758 -3.070 1.00 88.31 94 ASP A C 1
ATOM 746 O O . ASP A 1 94 ? -15.939 2.703 -2.453 1.00 88.31 94 ASP A O 1
ATOM 750 N N . TYR A 1 95 ? -16.177 4.940 -2.601 1.00 86.19 95 TYR A N 1
ATOM 751 C CA . TYR A 1 95 ? -16.932 5.130 -1.360 1.00 86.19 95 TYR A CA 1
ATOM 752 C C . TYR A 1 95 ? -18.438 5.318 -1.613 1.00 86.19 95 TYR A C 1
ATOM 754 O O . TYR A 1 95 ? -19.183 5.701 -0.711 1.00 86.19 95 TYR A O 1
ATOM 762 N N . GLY A 1 96 ? -18.903 5.089 -2.843 1.00 88.38 96 GLY A N 1
ATOM 763 C CA . GLY A 1 96 ? -20.272 5.288 -3.316 1.00 88.38 96 GLY A CA 1
ATOM 764 C C . GLY A 1 96 ? -20.624 6.752 -3.592 1.00 88.38 96 GLY A C 1
ATOM 765 O O . GLY A 1 96 ? -21.349 7.045 -4.539 1.00 88.38 96 GLY A O 1
ATOM 766 N N . ASN A 1 97 ? -20.106 7.683 -2.786 1.00 89.56 97 ASN A N 1
ATOM 767 C CA . ASN A 1 97 ? -20.278 9.129 -2.959 1.00 89.56 97 ASN A CA 1
ATOM 768 C C . ASN A 1 97 ? -19.020 9.850 -3.470 1.00 89.56 97 ASN A C 1
ATOM 770 O O . ASN A 1 97 ? -19.101 11.026 -3.820 1.00 89.56 97 ASN A O 1
ATOM 774 N N . ASP A 1 98 ? -17.875 9.169 -3.481 1.00 87.00 98 ASP A N 1
ATOM 775 C CA . ASP A 1 98 ? -16.581 9.712 -3.880 1.00 87.00 98 ASP A CA 1
ATOM 776 C C . ASP A 1 98 ? -15.741 8.601 -4.517 1.00 87.00 98 ASP A C 1
ATOM 778 O O . ASP A 1 98 ? -15.709 7.471 -4.020 1.00 87.00 98 ASP A O 1
ATOM 782 N N . LEU A 1 99 ? -15.057 8.943 -5.609 1.00 86.38 99 LEU A N 1
ATOM 783 C CA . LEU A 1 99 ? -14.075 8.087 -6.264 1.00 86.38 99 LEU A CA 1
ATOM 784 C C . LEU A 1 99 ? -12.702 8.704 -6.051 1.00 86.38 99 LEU A C 1
ATOM 786 O O . LEU A 1 99 ? -12.421 9.798 -6.545 1.00 86.38 99 LEU A O 1
ATOM 790 N N . ARG A 1 100 ? -11.817 7.980 -5.369 1.00 81.69 100 ARG A N 1
ATOM 791 C CA . ARG A 1 100 ? -10.439 8.424 -5.157 1.00 81.69 100 ARG A CA 1
ATOM 792 C C . ARG A 1 100 ? -9.460 7.511 -5.845 1.00 81.69 100 ARG A C 1
ATOM 794 O O . ARG A 1 100 ? -9.354 6.338 -5.514 1.00 81.69 100 ARG A O 1
ATOM 801 N N . GLN A 1 101 ? -8.712 8.076 -6.781 1.00 80.56 101 GLN A N 1
ATOM 802 C CA . GLN A 1 101 ? -7.545 7.412 -7.328 1.00 80.56 101 GLN A CA 1
ATOM 803 C C . GLN A 1 101 ? -6.373 7.590 -6.358 1.00 80.56 101 GLN A C 1
ATOM 805 O O . GLN A 1 101 ? -6.069 8.716 -5.959 1.00 80.56 101 GLN A O 1
ATOM 810 N N . ILE A 1 102 ? -5.718 6.491 -5.998 1.00 72.56 102 ILE A N 1
ATOM 811 C CA . ILE A 1 102 ? -4.489 6.494 -5.212 1.00 72.56 102 ILE A CA 1
ATOM 812 C C . ILE A 1 102 ? -3.427 5.754 -6.023 1.00 72.56 102 ILE A C 1
ATOM 814 O O . ILE A 1 102 ? -3.526 4.546 -6.210 1.00 72.56 102 ILE A O 1
ATOM 818 N N . ALA A 1 103 ? -2.455 6.528 -6.522 1.00 61.62 103 ALA A N 1
ATOM 819 C CA . ALA A 1 103 ? -1.552 6.213 -7.639 1.00 61.62 103 ALA A CA 1
ATOM 820 C C . ALA A 1 103 ? -2.220 6.196 -9.035 1.00 61.62 103 ALA A C 1
ATOM 822 O O . ALA A 1 103 ? -3.260 5.532 -9.263 1.00 61.62 103 ALA A O 1
#

Mean predicted aligned error: 8.93 Å

Sequence (103 aa):
MTEFHDWDDVRAELGGDDAAYERERARTEAWVSAYHLAEERKRLGLTQRQVADLMGVTPGRVSQIENGDLDVNEVATLSRYANALGARLRIIFDYGNDLRQIA